Protein AF-A0A7Y9JDC6-F1 (afdb_monomer_lite)

Structure (mmCIF, N/CA/C/O backbone):
data_AF-A0A7Y9JDC6-F1
#
_entry.id   AF-A0A7Y9JDC6-F1
#
loop_
_atom_site.group_PDB
_atom_site.id
_atom_site.type_symbol
_atom_site.label_atom_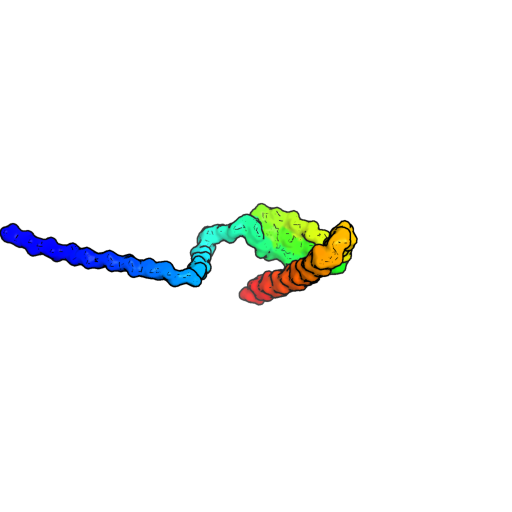id
_atom_site.label_alt_id
_atom_site.label_comp_id
_atom_site.label_asym_id
_atom_site.label_entity_id
_atom_site.label_seq_id
_atom_site.pdbx_PDB_ins_code
_atom_site.Cartn_x
_atom_site.Cartn_y
_atom_site.Cartn_z
_atom_site.occupancy
_atom_site.B_iso_or_equiv
_atom_site.auth_seq_id
_atom_site.auth_comp_id
_atom_site.auth_asym_id
_atom_site.auth_atom_id
_atom_site.pdbx_PDB_model_num
ATOM 1 N N . MET A 1 1 ? -10.661 30.653 -66.383 1.00 37.22 1 MET A N 1
ATOM 2 C CA . MET A 1 1 ? -10.153 29.277 -66.602 1.00 37.22 1 MET A CA 1
ATOM 3 C C . MET A 1 1 ? -9.137 29.012 -65.495 1.00 37.22 1 MET A C 1
ATOM 5 O O . MET A 1 1 ? -8.156 29.725 -65.471 1.00 37.22 1 MET A O 1
ATOM 9 N N . LYS A 1 2 ? -9.281 28.142 -64.499 1.00 41.16 2 LYS A N 1
ATOM 10 C CA . LYS A 1 2 ? -10.229 27.085 -64.140 1.00 41.16 2 LYS A CA 1
ATOM 11 C C . LYS A 1 2 ? -10.335 27.127 -62.604 1.00 41.16 2 LYS A C 1
ATOM 13 O O . LYS A 1 2 ? -9.319 27.284 -61.935 1.00 41.16 2 LYS A O 1
ATOM 18 N N . HIS A 1 3 ? -11.550 27.029 -62.075 1.00 39.00 3 HIS A N 1
ATOM 19 C CA . HIS A 1 3 ? -11.809 26.864 -60.648 1.00 39.00 3 HIS A CA 1
ATOM 20 C C . HIS A 1 3 ? -11.587 25.396 -60.283 1.00 39.00 3 HIS A C 1
ATOM 22 O O . HIS A 1 3 ? -12.141 24.523 -60.948 1.00 39.00 3 HIS A O 1
ATOM 28 N N . THR A 1 4 ? -10.841 25.121 -59.220 1.00 48.53 4 THR A N 1
ATOM 29 C CA . THR A 1 4 ? -10.884 23.822 -58.540 1.00 48.53 4 THR A CA 1
ATOM 30 C C . THR A 1 4 ? -11.342 24.054 -57.111 1.00 48.53 4 THR A C 1
ATOM 32 O O . THR A 1 4 ? -10.581 24.509 -56.261 1.00 48.53 4 THR A O 1
ATOM 35 N N . LEU A 1 5 ? -12.634 23.779 -56.906 1.00 49.06 5 LEU A N 1
ATOM 36 C CA . LEU A 1 5 ? -13.245 23.482 -55.617 1.00 49.06 5 LEU A CA 1
ATOM 37 C C . LEU A 1 5 ? -12.482 22.327 -54.952 1.00 49.06 5 LEU A C 1
ATOM 39 O O . LEU A 1 5 ? -12.236 21.309 -55.595 1.00 49.06 5 LEU A O 1
ATOM 43 N N . GLY A 1 6 ? -12.187 22.456 -53.662 1.00 39.97 6 GLY A N 1
ATOM 44 C CA . GLY A 1 6 ? -11.710 21.365 -52.817 1.00 39.97 6 GLY A CA 1
ATOM 45 C C . GLY A 1 6 ? -12.437 21.421 -51.481 1.00 39.97 6 GLY A C 1
ATOM 46 O O . GLY A 1 6 ? -12.180 22.314 -50.685 1.00 39.97 6 GLY A O 1
ATOM 47 N N . LEU A 1 7 ? -13.398 20.515 -51.316 1.00 43.59 7 LEU A N 1
ATOM 48 C CA . LEU A 1 7 ? -14.369 20.386 -50.231 1.00 43.59 7 LEU A CA 1
ATOM 49 C C . LEU A 1 7 ? -13.823 20.621 -48.807 1.00 43.59 7 LEU A C 1
ATOM 51 O O . LEU A 1 7 ? -12.825 20.038 -48.391 1.00 43.59 7 LEU A O 1
ATOM 55 N N . ILE A 1 8 ? -14.607 21.371 -48.032 1.00 48.22 8 ILE A N 1
ATOM 56 C CA . ILE A 1 8 ? -14.632 21.366 -46.568 1.00 48.22 8 ILE A CA 1
ATOM 57 C C . ILE A 1 8 ? -15.097 19.980 -46.101 1.00 48.22 8 ILE A C 1
ATOM 59 O O . ILE A 1 8 ? -16.181 19.539 -46.480 1.00 48.22 8 ILE A O 1
ATOM 63 N N . ALA A 1 9 ? -14.328 19.331 -45.229 1.00 44.16 9 ALA A N 1
ATOM 64 C CA . ALA A 1 9 ? -14.816 18.246 -44.384 1.00 44.16 9 ALA A CA 1
ATOM 65 C C . ALA A 1 9 ? -14.453 18.562 -42.929 1.00 44.16 9 ALA A C 1
ATOM 67 O O . ALA A 1 9 ? -13.405 18.177 -42.416 1.00 44.16 9 ALA A O 1
ATOM 68 N N . ALA A 1 10 ? -15.334 19.322 -42.280 1.00 50.59 10 ALA A N 1
ATOM 69 C CA . ALA A 1 10 ? -15.384 19.417 -40.833 1.00 50.59 10 ALA A CA 1
ATOM 70 C C . ALA A 1 10 ? -15.842 18.056 -40.288 1.00 50.59 10 ALA A C 1
ATOM 72 O O . ALA A 1 10 ? -16.992 17.669 -40.475 1.00 50.59 10 ALA A O 1
ATOM 73 N N . ALA A 1 11 ? -14.942 17.331 -39.629 1.00 46.62 11 ALA A N 1
ATOM 74 C CA . ALA A 1 11 ? -15.296 16.178 -38.812 1.00 46.62 11 ALA A CA 1
ATOM 75 C C . ALA A 1 11 ? -15.290 16.608 -37.341 1.00 46.62 11 ALA A C 1
ATOM 77 O O . ALA A 1 11 ? -14.303 16.477 -36.622 1.00 46.62 11 ALA A O 1
ATOM 78 N N . THR A 1 12 ? -16.416 17.166 -36.908 1.00 53.88 12 THR A N 1
ATOM 79 C CA . THR A 1 12 ? -16.812 17.238 -35.503 1.00 53.88 12 THR A CA 1
ATOM 80 C C . THR A 1 12 ? -17.027 15.814 -34.991 1.00 53.88 12 THR A C 1
ATOM 82 O O . THR A 1 12 ? -18.075 15.217 -35.226 1.00 53.88 12 THR A O 1
ATOM 85 N N . VAL A 1 13 ? -16.043 15.251 -34.287 1.00 56.66 13 VAL A N 1
ATOM 86 C CA . VAL A 1 13 ? -16.245 14.015 -33.520 1.00 56.66 13 VAL A CA 1
ATOM 87 C C . VAL A 1 13 ? -16.681 14.397 -32.111 1.00 56.66 13 VAL A C 1
ATOM 89 O O . VAL A 1 13 ? -15.947 15.033 -31.357 1.00 56.66 13 VAL A O 1
ATOM 92 N N . LEU A 1 14 ? -17.927 14.040 -31.803 1.00 48.78 14 LEU A N 1
ATOM 93 C CA . LEU A 1 14 ? -18.563 14.196 -30.506 1.00 48.78 14 LEU A CA 1
ATOM 94 C C . LEU A 1 14 ? -17.759 13.491 -29.405 1.00 48.78 14 LEU A C 1
ATOM 96 O O . LEU A 1 14 ? -17.393 12.323 -29.532 1.00 48.78 14 LEU A O 1
ATOM 100 N N . ALA A 1 15 ? -17.591 14.186 -28.283 1.00 51.41 15 ALA A N 1
ATOM 101 C CA . ALA A 1 15 ? -17.212 13.597 -27.011 1.00 51.41 15 ALA A CA 1
ATOM 102 C C . ALA A 1 15 ? -18.267 12.566 -26.569 1.00 51.41 15 ALA A C 1
ATOM 104 O O . ALA A 1 15 ? -19.380 12.924 -26.187 1.00 51.41 15 ALA A O 1
ATOM 105 N N . VAL A 1 16 ? -17.897 11.286 -26.577 1.00 49.81 16 VAL A N 1
ATOM 106 C CA . VAL A 1 16 ? -18.525 10.257 -25.745 1.00 49.81 16 VAL A CA 1
ATOM 107 C C . VAL A 1 16 ? -17.519 9.939 -24.649 1.00 49.81 16 VAL A C 1
ATOM 109 O O . VAL A 1 16 ? -16.400 9.521 -24.930 1.00 49.81 16 VAL A O 1
ATOM 112 N N . GLY A 1 17 ? -17.902 10.210 -23.402 1.00 49.88 17 GLY A N 1
ATOM 113 C CA . GLY A 1 17 ? -17.085 10.011 -22.208 1.00 49.88 17 GLY A CA 1
ATOM 114 C C . GLY A 1 17 ? -16.791 8.538 -21.933 1.00 49.88 17 GLY A C 1
ATOM 115 O O . GLY A 1 17 ? -17.405 7.927 -21.067 1.00 49.88 17 GLY A O 1
ATOM 116 N N . GLY A 1 18 ? -15.824 7.985 -22.655 1.00 42.97 18 GLY A N 1
ATOM 117 C CA . GLY A 1 18 ? -15.093 6.784 -22.286 1.00 42.97 18 GLY A CA 1
ATOM 118 C C . GLY A 1 18 ? -13.630 7.175 -22.206 1.00 42.97 18 GLY A C 1
ATOM 119 O O . GLY A 1 18 ? -13.043 7.515 -23.229 1.00 42.97 18 GLY A O 1
ATOM 120 N N . GLY A 1 19 ? -13.064 7.201 -20.998 1.00 49.91 19 GLY A N 1
ATOM 121 C CA . GLY A 1 19 ? -11.642 7.459 -20.814 1.00 49.91 19 GLY A CA 1
ATOM 122 C C . GLY A 1 19 ? -10.855 6.501 -21.695 1.00 49.91 19 GLY A C 1
ATOM 123 O O . GLY A 1 19 ? -10.877 5.291 -21.477 1.00 49.91 19 GLY A O 1
ATOM 124 N N . THR A 1 20 ? -10.198 7.033 -22.719 1.00 45.31 20 THR A N 1
ATOM 125 C CA . THR A 1 20 ? -9.173 6.291 -23.432 1.00 45.31 20 THR A CA 1
ATOM 126 C C . THR A 1 20 ? -8.085 6.048 -22.402 1.00 45.31 20 THR A C 1
ATOM 128 O O . THR A 1 20 ? -7.354 6.973 -22.047 1.00 45.31 20 THR A O 1
ATOM 131 N N . ALA A 1 21 ? -8.006 4.829 -21.870 1.00 55.00 21 ALA A N 1
ATOM 132 C CA . ALA A 1 21 ? -6.751 4.347 -21.335 1.00 55.00 21 ALA A CA 1
ATOM 133 C C . ALA A 1 21 ? -5.760 4.486 -22.493 1.00 55.00 21 ALA A C 1
ATOM 135 O O . ALA A 1 21 ? -5.803 3.714 -23.452 1.00 55.00 21 ALA A O 1
ATOM 136 N N . ALA A 1 22 ? -4.969 5.558 -22.475 1.00 55.72 22 ALA A N 1
ATOM 137 C CA . ALA A 1 22 ? -3.778 5.636 -23.286 1.00 55.72 22 ALA A CA 1
ATOM 138 C C . ALA A 1 22 ? -2.913 4.496 -22.760 1.00 55.72 22 ALA A C 1
ATOM 140 O O . ALA A 1 22 ? -2.350 4.582 -21.672 1.00 55.72 22 ALA A O 1
ATOM 141 N N . TRP A 1 23 ? -2.938 3.368 -23.463 1.00 53.94 23 TRP A N 1
ATOM 142 C CA . TRP A 1 23 ? -1.962 2.319 -23.255 1.00 53.94 23 TRP A CA 1
ATOM 143 C C . TRP A 1 23 ? -0.631 2.999 -23.528 1.00 53.94 23 TRP A C 1
ATOM 145 O O . TRP A 1 23 ? -0.401 3.422 -24.662 1.00 53.94 23 TRP A O 1
ATOM 155 N N . ALA A 1 24 ? 0.166 3.220 -22.482 1.00 57.16 24 ALA A N 1
ATOM 156 C CA . ALA A 1 24 ? 1.517 3.713 -22.658 1.00 57.16 24 ALA A CA 1
ATOM 157 C C . ALA A 1 24 ? 2.171 2.800 -23.698 1.00 57.16 24 ALA A C 1
ATOM 159 O O . ALA A 1 24 ? 2.224 1.579 -23.524 1.00 57.16 24 ALA A O 1
ATOM 160 N N . SER A 1 25 ? 2.573 3.378 -24.828 1.00 56.28 25 SER A N 1
ATOM 161 C CA . SER A 1 25 ? 3.554 2.754 -25.707 1.00 56.28 25 SER A CA 1
ATOM 162 C C . SER A 1 25 ? 4.708 2.310 -24.811 1.00 56.28 25 SER A C 1
ATOM 164 O O . SER A 1 25 ? 5.126 3.086 -23.956 1.00 56.28 25 SER A O 1
ATOM 166 N N . GLY A 1 26 ? 5.179 1.067 -24.951 1.00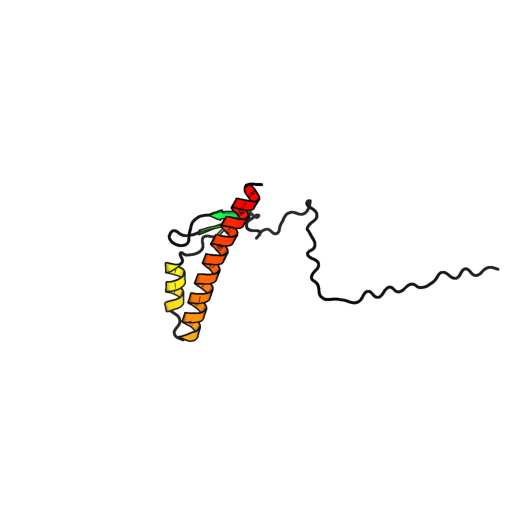 60.03 26 GLY A N 1
ATOM 167 C CA . GLY A 1 26 ? 6.125 0.433 -24.016 1.00 60.03 26 GLY A CA 1
ATOM 168 C C . GLY A 1 26 ? 7.488 1.124 -23.852 1.00 60.03 26 GLY A C 1
ATOM 169 O O . GLY A 1 26 ? 8.351 0.577 -23.176 1.00 60.03 26 GLY A O 1
ATOM 170 N N . ASP A 1 27 ? 7.671 2.294 -24.462 1.00 69.62 27 ASP A N 1
ATOM 171 C CA . ASP A 1 27 ? 8.861 3.133 -24.385 1.00 69.62 27 ASP A CA 1
ATOM 172 C C . ASP A 1 27 ? 8.785 4.190 -23.266 1.00 69.62 27 ASP A C 1
ATOM 174 O O . ASP A 1 27 ? 9.829 4.618 -22.774 1.00 69.62 27 ASP A O 1
ATOM 178 N N . ASP A 1 28 ? 7.586 4.602 -22.829 1.00 82.62 28 ASP A N 1
ATOM 179 C CA . ASP A 1 28 ? 7.460 5.561 -21.726 1.00 82.62 28 ASP A CA 1
ATOM 180 C C . ASP A 1 28 ? 7.585 4.844 -20.372 1.00 82.62 28 ASP A C 1
ATOM 182 O O . ASP A 1 28 ? 6.891 3.846 -20.133 1.00 82.62 28 ASP A O 1
ATOM 186 N N . PRO A 1 29 ? 8.433 5.339 -19.449 1.00 86.69 29 PRO A N 1
ATOM 187 C CA . PRO A 1 29 ? 8.509 4.765 -18.117 1.00 86.69 29 PRO A CA 1
ATOM 188 C C . PRO A 1 29 ? 7.165 4.939 -17.391 1.00 86.69 29 PRO A C 1
ATOM 190 O O . PRO A 1 29 ? 6.494 5.964 -17.562 1.00 86.69 29 PRO A O 1
ATOM 193 N N . PRO A 1 30 ? 6.763 3.972 -16.549 1.00 90.31 30 PRO A N 1
ATOM 194 C CA . PRO A 1 30 ? 5.564 4.120 -15.738 1.00 90.31 30 PRO A CA 1
ATOM 195 C C . PRO A 1 30 ? 5.693 5.316 -14.772 1.00 90.31 30 PRO A C 1
ATOM 197 O O . PRO A 1 30 ? 6.810 5.735 -14.444 1.00 90.31 30 PRO A O 1
ATOM 200 N N . PRO A 1 31 ? 4.565 5.866 -14.280 1.00 94.25 31 PRO A N 1
ATOM 201 C CA . PRO A 1 31 ? 4.578 6.879 -13.226 1.00 94.25 31 PRO A CA 1
ATOM 202 C C . PRO A 1 31 ? 5.444 6.453 -12.033 1.00 94.25 31 PRO A C 1
ATOM 204 O O . PRO A 1 31 ? 5.453 5.277 -11.668 1.00 94.25 31 PRO A O 1
ATOM 207 N N . GLY A 1 32 ? 6.156 7.397 -11.410 1.00 94.69 32 GLY A N 1
ATOM 208 C CA . GLY A 1 32 ? 7.091 7.098 -10.314 1.00 94.69 32 GLY A CA 1
ATOM 209 C C . GLY A 1 32 ? 6.444 6.400 -9.113 1.00 94.69 32 GLY A C 1
ATOM 210 O O . GLY A 1 32 ? 7.051 5.519 -8.513 1.00 94.69 32 GLY A O 1
ATOM 211 N N . ASP A 1 33 ? 5.179 6.710 -8.836 1.00 96.06 33 ASP A N 1
ATOM 212 C CA . ASP A 1 33 ? 4.357 6.105 -7.783 1.00 96.06 33 ASP A CA 1
ATOM 213 C C . ASP A 1 33 ? 3.731 4.757 -8.183 1.00 96.06 33 ASP A C 1
ATOM 215 O O . ASP A 1 33 ? 2.884 4.214 -7.470 1.00 96.06 33 ASP A O 1
ATOM 219 N N . THR A 1 34 ? 4.131 4.184 -9.318 1.00 96.50 34 THR A N 1
ATOM 220 C CA . THR A 1 34 ? 3.689 2.847 -9.714 1.00 96.50 34 THR A CA 1
ATOM 221 C C . THR A 1 34 ? 4.226 1.823 -8.727 1.00 96.50 34 THR A C 1
ATOM 223 O O . THR A 1 34 ? 5.435 1.702 -8.554 1.00 96.50 34 THR A O 1
ATOM 226 N N . ILE A 1 35 ? 3.331 1.055 -8.109 1.00 97.69 35 ILE A N 1
ATOM 227 C CA . ILE A 1 35 ? 3.698 -0.021 -7.185 1.00 97.69 35 ILE A CA 1
ATOM 228 C C . ILE A 1 35 ? 4.362 -1.157 -7.968 1.00 97.69 35 ILE A C 1
ATOM 230 O O . ILE A 1 35 ? 3.746 -1.746 -8.858 1.00 97.69 35 ILE A O 1
ATOM 234 N N . THR A 1 36 ? 5.598 -1.486 -7.607 1.00 97.19 36 THR A N 1
ATOM 235 C CA . THR A 1 36 ? 6.389 -2.553 -8.231 1.00 97.19 36 THR A CA 1
ATOM 236 C C . THR A 1 36 ? 6.425 -3.813 -7.381 1.00 97.19 36 THR A C 1
ATOM 238 O O . THR A 1 36 ? 6.434 -4.905 -7.950 1.00 97.19 36 THR A O 1
ATOM 241 N N . ASP A 1 37 ? 6.392 -3.687 -6.049 1.00 98.06 37 ASP A N 1
ATOM 242 C CA . ASP A 1 37 ? 6.315 -4.796 -5.095 1.00 98.06 37 ASP A CA 1
ATOM 243 C C . ASP A 1 37 ? 5.390 -4.489 -3.916 1.00 98.06 37 ASP A C 1
ATOM 245 O O . ASP A 1 37 ? 5.291 -3.357 -3.438 1.00 98.06 37 ASP A O 1
ATOM 249 N N . VAL A 1 38 ? 4.733 -5.540 -3.424 1.00 98.19 38 VAL A N 1
ATOM 250 C CA . VAL A 1 38 ? 4.018 -5.520 -2.152 1.00 98.19 38 VAL A CA 1
ATOM 251 C C . VAL A 1 38 ? 4.381 -6.780 -1.378 1.00 98.19 38 VAL A C 1
ATOM 253 O O . VAL A 1 38 ? 4.011 -7.891 -1.761 1.00 98.19 38 VAL A O 1
ATOM 256 N N . SER A 1 39 ? 5.025 -6.612 -0.229 1.00 97.06 39 SER A N 1
ATOM 257 C CA . SER A 1 39 ? 5.438 -7.714 0.640 1.00 97.06 39 SER A CA 1
ATOM 258 C C . SER A 1 39 ? 4.935 -7.537 2.076 1.00 97.06 39 SER A C 1
ATOM 260 O O . SER A 1 39 ? 4.360 -6.511 2.445 1.00 97.06 39 SER A O 1
ATOM 262 N N . GLY A 1 40 ? 5.064 -8.594 2.885 1.00 95.88 40 GLY A N 1
ATOM 263 C CA . GLY A 1 40 ? 4.496 -8.649 4.237 1.00 95.88 40 GLY A CA 1
ATOM 264 C C . GLY A 1 40 ? 3.035 -9.112 4.295 1.00 95.88 40 GLY A C 1
ATOM 265 O O . GLY A 1 40 ? 2.550 -9.794 3.380 1.00 95.88 40 GLY A O 1
ATOM 266 N N . ASP A 1 41 ? 2.376 -8.800 5.417 1.00 94.38 41 ASP A N 1
ATOM 267 C CA . ASP A 1 41 ? 0.988 -9.155 5.715 1.00 94.38 41 ASP A CA 1
ATOM 268 C C . ASP A 1 41 ? 0.337 -8.224 6.766 1.00 94.38 41 ASP A C 1
ATOM 270 O O . ASP A 1 41 ? 0.966 -7.390 7.414 1.00 94.38 41 ASP A O 1
ATOM 274 N N . TRP A 1 42 ? -0.976 -8.368 6.972 1.00 89.38 42 TRP A N 1
ATOM 275 C CA . TRP A 1 42 ? -1.737 -7.491 7.869 1.00 89.38 42 TRP A CA 1
ATOM 276 C C . TRP A 1 42 ? -1.348 -7.578 9.353 1.00 89.38 42 TRP A C 1
ATOM 278 O O . TRP A 1 42 ? -1.657 -6.640 10.097 1.00 89.38 42 TRP A O 1
ATOM 288 N N . ARG A 1 43 ? -0.744 -8.689 9.795 1.00 89.12 43 ARG A N 1
ATOM 289 C CA . ARG A 1 43 ? -0.328 -8.930 11.185 1.00 89.12 43 ARG A CA 1
ATOM 290 C C . ARG A 1 43 ? 1.031 -8.309 11.462 1.00 89.12 43 ARG A C 1
ATOM 292 O O . ARG A 1 43 ? 1.184 -7.684 12.505 1.00 89.12 43 ARG A O 1
ATOM 299 N N . HIS A 1 44 ? 1.977 -8.497 10.549 1.00 89.94 44 HIS A N 1
ATOM 300 C CA . HIS A 1 44 ? 3.381 -8.140 10.753 1.00 89.94 44 HIS A CA 1
ATOM 301 C C . HIS A 1 44 ? 3.771 -6.803 10.114 1.00 89.94 44 HIS A C 1
ATOM 303 O O . HIS A 1 44 ? 4.836 -6.278 10.418 1.00 89.94 44 HIS A O 1
ATOM 309 N N . GLY A 1 45 ? 2.899 -6.232 9.282 1.00 93.06 45 GLY A N 1
ATOM 310 C CA . GLY A 1 45 ? 3.169 -5.009 8.537 1.00 93.06 45 GLY A CA 1
ATOM 311 C C . GLY A 1 45 ? 3.391 -5.296 7.058 1.00 93.06 45 GLY A C 1
ATOM 312 O O . GLY A 1 45 ? 3.640 -6.433 6.650 1.00 93.06 45 GLY A O 1
ATOM 313 N N . TRP A 1 46 ? 3.255 -4.245 6.259 1.00 97.19 46 TRP A N 1
ATOM 314 C CA . TRP A 1 46 ? 3.443 -4.301 4.815 1.00 97.19 46 TRP A CA 1
ATOM 315 C C . TRP A 1 46 ? 4.630 -3.443 4.405 1.00 97.19 46 TRP A C 1
ATOM 317 O O . TRP A 1 46 ? 4.923 -2.435 5.048 1.00 97.19 46 TRP A O 1
ATOM 327 N N . THR A 1 47 ? 5.239 -3.818 3.290 1.00 98.31 47 THR A N 1
ATOM 328 C CA . THR A 1 47 ? 6.216 -3.008 2.566 1.00 98.31 47 THR A CA 1
ATOM 329 C C . THR A 1 47 ? 5.682 -2.802 1.156 1.00 98.31 47 THR A C 1
ATOM 331 O O . THR A 1 47 ? 5.230 -3.760 0.527 1.00 98.31 47 THR A O 1
ATOM 334 N N . ILE A 1 48 ? 5.680 -1.555 0.688 1.00 98.44 48 ILE A N 1
ATOM 335 C CA . ILE A 1 48 ? 5.237 -1.177 -0.659 1.00 98.44 48 ILE A CA 1
ATOM 336 C C . ILE A 1 48 ? 6.403 -0.482 -1.351 1.00 98.44 48 ILE A C 1
ATOM 338 O O . ILE A 1 48 ? 6.813 0.595 -0.913 1.00 98.44 48 ILE A O 1
ATOM 342 N N . GLU A 1 49 ? 6.918 -1.092 -2.412 1.00 98.50 49 GLU A N 1
ATOM 343 C CA . GLU A 1 49 ? 7.973 -0.518 -3.249 1.00 98.50 49 GLU A CA 1
ATOM 344 C C . GLU A 1 49 ? 7.357 0.135 -4.486 1.00 98.50 49 GLU A C 1
ATOM 346 O O . GLU A 1 49 ? 6.406 -0.395 -5.072 1.00 98.50 49 GLU A O 1
ATOM 351 N N . HIS A 1 50 ? 7.898 1.288 -4.873 1.00 98.12 50 HIS A N 1
ATOM 352 C CA . HIS A 1 50 ? 7.450 2.056 -6.029 1.00 98.12 50 HIS A CA 1
ATOM 353 C C . HIS A 1 50 ? 8.542 2.126 -7.097 1.00 98.12 50 HIS A C 1
ATOM 355 O O . HIS A 1 50 ? 9.725 1.897 -6.836 1.00 98.12 50 HIS A O 1
ATOM 361 N N . TYR A 1 51 ? 8.134 2.450 -8.319 1.00 97.06 51 TYR A N 1
ATOM 362 C CA . TYR A 1 51 ? 9.009 2.501 -9.483 1.00 97.06 51 TYR A CA 1
ATOM 363 C C . TYR A 1 51 ? 10.129 3.541 -9.353 1.00 97.06 51 TYR A C 1
ATOM 365 O O . TYR A 1 51 ? 11.245 3.300 -9.805 1.00 97.06 51 TYR A O 1
ATOM 373 N N . ASP A 1 52 ? 9.870 4.667 -8.687 1.00 96.88 52 ASP A N 1
ATOM 374 C CA . ASP A 1 52 ? 10.879 5.690 -8.388 1.00 96.88 52 ASP A CA 1
ATOM 375 C C . ASP A 1 52 ? 11.907 5.275 -7.313 1.00 96.88 52 ASP A C 1
ATOM 377 O O . ASP A 1 52 ? 12.796 6.056 -6.966 1.00 96.88 52 ASP A O 1
ATOM 381 N N . GLY A 1 53 ? 11.806 4.049 -6.791 1.00 97.62 53 GLY A N 1
ATOM 382 C CA . GLY A 1 53 ? 12.671 3.506 -5.748 1.00 97.62 53 GLY A CA 1
ATOM 383 C C . GLY A 1 53 ? 12.243 3.879 -4.329 1.00 97.62 53 GLY A C 1
ATOM 384 O O . GLY A 1 53 ? 12.915 3.491 -3.371 1.00 97.62 53 GLY A O 1
ATOM 385 N N . THR A 1 54 ? 11.141 4.614 -4.152 1.00 98.38 54 THR A N 1
ATOM 386 C CA . THR A 1 54 ? 10.615 4.916 -2.820 1.00 98.38 54 THR A CA 1
ATOM 387 C C . THR A 1 54 ? 9.928 3.703 -2.201 1.00 98.38 54 THR A C 1
ATOM 389 O O . THR A 1 54 ? 9.244 2.916 -2.860 1.00 98.38 54 THR A O 1
ATOM 392 N N . VAL A 1 55 ? 10.078 3.568 -0.881 1.00 98.44 55 VAL A N 1
ATOM 393 C CA . VAL A 1 55 ? 9.480 2.477 -0.108 1.00 98.44 55 VAL A CA 1
ATOM 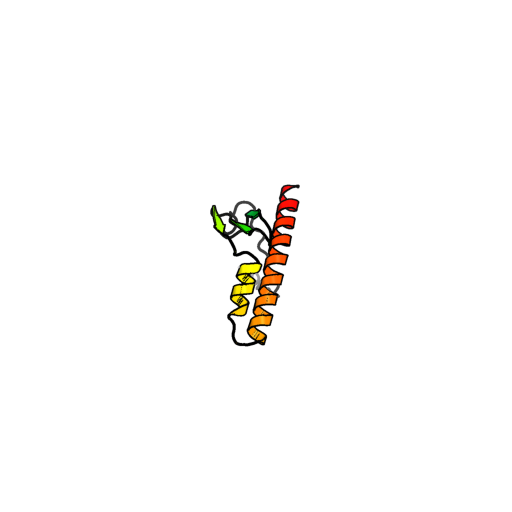394 C C . VAL A 1 55 ? 8.595 3.052 0.986 1.00 98.44 55 VAL A C 1
ATOM 396 O O . VAL A 1 55 ? 9.020 3.904 1.767 1.00 98.44 55 VAL A O 1
ATOM 399 N N . THR A 1 56 ? 7.354 2.579 1.052 1.00 97.81 56 THR A N 1
ATOM 400 C CA . THR A 1 56 ? 6.392 2.950 2.091 1.00 97.81 56 THR A CA 1
ATOM 401 C C . THR A 1 56 ? 6.153 1.777 3.032 1.00 97.81 56 THR A C 1
ATOM 403 O O . THR A 1 56 ? 5.990 0.639 2.593 1.00 97.81 56 THR A O 1
ATOM 406 N N . TYR A 1 57 ? 6.065 2.083 4.329 1.00 97.12 57 TYR A N 1
ATOM 407 C CA . TYR A 1 57 ? 5.774 1.128 5.401 1.00 97.12 57 TYR A CA 1
ATOM 408 C C . TYR A 1 57 ? 4.466 1.518 6.093 1.00 97.12 57 TYR A C 1
ATOM 410 O O . TYR A 1 57 ? 4.465 2.295 7.053 1.00 97.12 57 TYR A O 1
ATOM 418 N N . PRO A 1 58 ? 3.320 1.050 5.581 1.00 94.75 58 PRO A N 1
ATOM 419 C CA . PRO A 1 58 ? 2.040 1.281 6.220 1.00 94.75 58 PRO A CA 1
ATOM 420 C C . PRO A 1 58 ? 2.022 0.702 7.640 1.00 94.75 58 PRO A C 1
ATOM 422 O O . PRO A 1 58 ? 2.659 -0.325 7.890 1.00 94.75 58 PRO A O 1
ATOM 425 N N . PRO A 1 59 ? 1.235 1.289 8.562 1.00 93.44 59 PRO A N 1
ATOM 426 C CA . PRO A 1 59 ? 1.043 0.701 9.883 1.00 93.44 59 PRO A CA 1
ATOM 427 C C . PRO A 1 59 ? 0.492 -0.727 9.773 1.00 93.44 59 PRO A C 1
ATOM 429 O O . PRO A 1 59 ? -0.027 -1.149 8.735 1.00 93.44 59 PRO A O 1
ATOM 432 N N . THR A 1 60 ? 0.520 -1.480 10.863 1.00 95.38 60 THR A N 1
ATOM 433 C CA . THR A 1 60 ? -0.234 -2.734 10.963 1.00 95.38 60 THR A CA 1
ATOM 434 C C . THR A 1 60 ? -1.739 -2.457 11.021 1.00 95.38 60 THR A C 1
ATOM 436 O O . THR A 1 60 ? -2.189 -1.369 11.401 1.00 95.38 60 THR A O 1
ATOM 439 N N . ILE A 1 61 ? -2.575 -3.461 10.716 1.00 94.81 61 ILE A N 1
ATOM 440 C CA . ILE A 1 61 ? -4.033 -3.279 10.837 1.00 94.81 61 ILE A CA 1
ATOM 441 C C . ILE A 1 61 ? -4.456 -2.969 12.279 1.00 94.81 61 ILE A C 1
ATOM 443 O O . ILE A 1 61 ? -5.485 -2.323 12.496 1.00 94.81 61 ILE A O 1
ATOM 447 N N . ALA A 1 62 ? -3.695 -3.449 13.267 1.00 94.38 62 ALA A N 1
ATOM 448 C CA . ALA A 1 62 ? -3.952 -3.199 14.677 1.00 94.38 62 ALA A CA 1
ATOM 449 C C . ALA A 1 62 ? -3.731 -1.719 15.009 1.00 94.38 62 ALA A C 1
ATOM 451 O O . ALA A 1 62 ? -4.636 -1.080 15.548 1.00 94.38 62 ALA A O 1
ATOM 452 N N . GLU A 1 63 ? -2.595 -1.158 14.599 1.00 94.38 63 GLU A N 1
ATOM 453 C CA . GLU A 1 63 ? -2.262 0.258 14.785 1.00 94.38 63 GLU A CA 1
ATOM 454 C C . GLU A 1 63 ? -3.234 1.171 14.031 1.00 94.38 63 GLU A C 1
ATOM 456 O O . GLU A 1 63 ? -3.804 2.094 14.616 1.00 94.38 63 GLU A O 1
ATOM 461 N N . ALA A 1 64 ? -3.537 0.866 12.766 1.00 94.62 64 ALA A N 1
ATOM 462 C CA . ALA A 1 64 ? -4.492 1.647 11.981 1.00 94.62 64 ALA A CA 1
ATOM 463 C C . ALA A 1 64 ? -5.900 1.646 12.612 1.00 94.62 64 ALA A C 1
ATOM 465 O O . ALA A 1 64 ? -6.590 2.669 12.655 1.00 94.62 64 ALA A O 1
ATOM 466 N N . ARG A 1 65 ? -6.339 0.504 13.162 1.00 94.12 65 ARG A N 1
ATOM 467 C CA . ARG A 1 65 ? -7.616 0.412 13.892 1.00 94.12 65 ARG A CA 1
ATOM 468 C C . ARG A 1 65 ? -7.585 1.124 15.240 1.00 94.12 65 ARG A C 1
ATOM 470 O O . ARG A 1 65 ? -8.634 1.636 15.645 1.00 94.12 65 ARG A O 1
ATOM 477 N N . ALA A 1 66 ? -6.443 1.139 15.924 1.00 94.62 66 ALA A N 1
ATOM 478 C CA . ALA A 1 66 ? -6.253 1.904 17.151 1.00 94.62 66 ALA A CA 1
ATOM 479 C C . ALA A 1 66 ? -6.396 3.406 16.867 1.00 94.62 66 ALA A C 1
ATOM 481 O O . ALA A 1 66 ? -7.171 4.073 17.551 1.00 94.62 66 ALA A O 1
ATOM 482 N N . GLY A 1 67 ? -5.802 3.901 15.775 1.00 93.00 67 GLY A N 1
ATOM 483 C CA . GLY A 1 67 ? -5.998 5.275 15.301 1.00 93.00 67 GLY A CA 1
ATOM 484 C C . GLY A 1 67 ? -7.474 5.623 15.075 1.00 93.00 67 GLY A C 1
ATOM 485 O O . GLY A 1 67 ? -7.954 6.662 15.523 1.00 93.00 67 GLY A O 1
ATOM 486 N N . CYS A 1 68 ? -8.259 4.711 14.489 1.00 96.19 68 CYS A N 1
ATOM 487 C CA . CYS A 1 68 ? -9.702 4.922 14.335 1.00 96.19 68 CYS A CA 1
ATOM 488 C C . CYS A 1 68 ? -10.460 5.046 15.668 1.00 96.19 68 CYS A C 1
ATOM 490 O O . CYS A 1 68 ? -11.520 5.673 15.709 1.00 96.19 68 CYS A O 1
ATOM 492 N N . ALA A 1 69 ? -9.983 4.415 16.747 1.00 90.75 69 ALA A N 1
ATOM 493 C CA . ALA A 1 69 ? -10.661 4.435 18.042 1.00 90.75 69 ALA A CA 1
ATOM 494 C C . ALA A 1 69 ? -10.628 5.820 18.708 1.00 90.75 69 ALA A C 1
ATOM 496 O O . ALA A 1 69 ? -11.539 6.119 19.481 1.00 90.75 69 ALA A O 1
ATOM 497 N N . ALA A 1 70 ? -9.655 6.664 18.345 1.00 88.75 70 ALA A N 1
ATOM 498 C CA . ALA A 1 70 ? -9.539 8.043 18.815 1.00 88.75 70 ALA A CA 1
ATOM 499 C C . ALA A 1 70 ? -10.675 8.957 18.314 1.00 88.75 70 ALA A C 1
ATOM 501 O O . ALA A 1 70 ? -10.923 10.012 18.888 1.00 88.75 70 ALA A O 1
ATOM 502 N N . LEU A 1 71 ? -11.417 8.554 17.273 1.00 88.25 71 LEU A N 1
ATOM 503 C CA . LEU A 1 71 ? -12.546 9.335 16.767 1.00 88.25 71 LEU A CA 1
ATOM 504 C C . LEU A 1 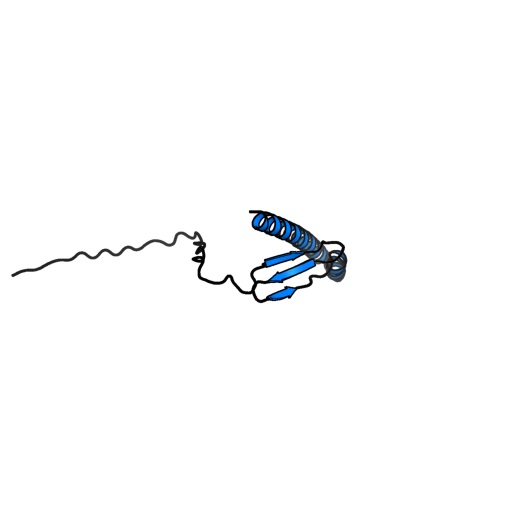71 ? -13.721 9.331 17.758 1.00 88.25 71 LEU A C 1
ATOM 506 O O . LEU A 1 71 ? -14.286 8.274 18.076 1.00 88.25 71 LEU A O 1
ATOM 510 N N . HIS A 1 72 ? -14.148 10.527 18.175 1.00 88.50 72 HIS A N 1
ATOM 511 C CA . HIS A 1 72 ? -15.268 10.722 19.103 1.00 88.50 72 HIS A CA 1
ATOM 512 C C . HIS A 1 72 ? -16.623 10.314 18.501 1.00 88.50 72 HIS A C 1
ATOM 514 O O . HIS A 1 72 ? -17.436 9.675 19.169 1.00 88.50 72 HIS A O 1
ATOM 520 N N . HIS A 1 73 ? -16.867 10.609 17.222 1.00 94.56 73 HIS A N 1
ATOM 521 C CA . HIS A 1 73 ? -18.143 10.295 16.575 1.00 94.56 73 HIS A CA 1
ATOM 522 C C . HIS A 1 73 ? -18.228 8.821 16.148 1.00 94.56 73 HIS A C 1
ATOM 524 O O . HIS A 1 73 ? -17.382 8.319 15.401 1.00 94.56 73 HIS A O 1
ATOM 530 N N . ARG A 1 74 ? -19.309 8.134 16.549 1.00 93.81 74 ARG A N 1
ATOM 531 C CA . ARG A 1 74 ? -19.553 6.710 16.243 1.00 93.81 74 ARG A CA 1
ATOM 532 C C . ARG A 1 74 ? -19.486 6.405 14.744 1.00 93.81 74 ARG A C 1
ATOM 534 O O . ARG A 1 74 ? -18.808 5.461 14.346 1.00 93.81 74 ARG A O 1
ATOM 541 N N . VAL A 1 75 ? -20.160 7.209 13.920 1.00 96.94 75 VAL A N 1
ATOM 542 C CA . VAL A 1 75 ? -20.188 7.024 12.457 1.00 96.94 75 VAL A CA 1
ATOM 543 C C . VAL A 1 75 ? -18.785 7.163 11.863 1.00 96.94 75 VAL A C 1
ATOM 545 O O . VAL A 1 75 ? -18.372 6.327 11.060 1.00 96.94 75 VAL A O 1
ATOM 548 N N . GLY A 1 76 ? -18.012 8.155 12.322 1.00 96.62 76 GLY A N 1
ATOM 549 C CA . GLY A 1 76 ? -16.622 8.349 11.902 1.00 96.62 76 GLY A CA 1
ATOM 550 C C . GLY A 1 76 ? -15.750 7.133 12.215 1.00 96.62 76 GLY A C 1
ATOM 551 O O . GLY A 1 76 ? -15.026 6.646 11.348 1.00 96.62 76 GLY A O 1
ATOM 552 N N . ARG A 1 77 ? -15.891 6.569 13.419 1.00 96.62 77 ARG A N 1
ATOM 553 C CA . ARG A 1 77 ? -15.162 5.365 13.843 1.00 96.62 77 ARG A CA 1
ATOM 554 C C . ARG A 1 77 ? -15.483 4.144 12.981 1.00 96.62 77 ARG A C 1
ATOM 556 O O . ARG A 1 77 ? -14.568 3.420 12.590 1.00 96.62 77 ARG A O 1
ATOM 563 N N . VAL A 1 78 ? -16.763 3.910 12.679 1.00 97.19 78 VAL A N 1
ATOM 564 C CA . VAL A 1 78 ? -17.187 2.800 11.808 1.00 97.19 78 VAL A CA 1
ATOM 565 C C . VAL A 1 78 ? -16.627 2.989 10.401 1.00 97.19 78 VAL A C 1
ATOM 567 O O . VAL A 1 78 ? -15.990 2.076 9.881 1.00 97.19 78 VAL A O 1
ATOM 570 N N . ARG A 1 79 ? -16.773 4.186 9.817 1.00 97.75 79 ARG A N 1
ATOM 571 C CA . ARG A 1 79 ? -16.243 4.500 8.482 1.00 97.75 79 ARG A CA 1
ATOM 572 C C . ARG A 1 79 ? -14.731 4.297 8.408 1.00 97.75 79 ARG A C 1
ATOM 574 O O . ARG A 1 79 ? -14.256 3.677 7.461 1.00 97.75 79 ARG A O 1
ATOM 581 N N . CYS A 1 80 ? -13.996 4.769 9.416 1.00 97.56 80 CYS A N 1
ATOM 582 C CA . CYS A 1 80 ? -12.552 4.583 9.512 1.00 97.56 80 CYS A CA 1
ATOM 583 C C . CYS A 1 80 ? -12.193 3.093 9.537 1.00 97.56 80 CYS A C 1
ATOM 585 O O . CYS A 1 80 ? -11.483 2.624 8.655 1.00 97.56 80 CYS A O 1
ATOM 587 N N . ARG A 1 81 ? -12.780 2.310 10.456 1.00 97.19 81 ARG A N 1
ATOM 588 C CA . ARG A 1 81 ? -12.512 0.863 10.572 1.00 97.19 81 ARG A CA 1
ATOM 589 C C . ARG A 1 81 ? -12.835 0.089 9.294 1.00 97.19 81 ARG A C 1
ATOM 591 O O . ARG A 1 81 ? -12.109 -0.846 8.954 1.00 97.19 81 ARG A O 1
ATOM 598 N N . THR A 1 82 ? -13.916 0.452 8.607 1.00 97.75 82 THR A N 1
ATOM 599 C CA . THR A 1 82 ? -14.299 -0.162 7.331 1.00 97.75 82 THR A CA 1
ATOM 600 C C . THR A 1 82 ? -13.292 0.175 6.239 1.00 97.75 82 THR A C 1
ATOM 602 O O . THR A 1 82 ? -12.816 -0.739 5.572 1.00 97.75 82 THR A O 1
ATOM 605 N N . ARG A 1 83 ? -12.895 1.448 6.109 1.00 97.12 83 ARG A N 1
ATOM 606 C CA . ARG A 1 83 ? -11.861 1.866 5.151 1.00 97.12 83 ARG A CA 1
ATOM 607 C C . ARG A 1 83 ? -10.545 1.140 5.407 1.00 97.12 83 ARG A C 1
ATOM 609 O O . ARG A 1 83 ? -9.976 0.607 4.469 1.00 97.12 83 ARG A O 1
ATOM 616 N N . THR A 1 84 ? -10.115 1.049 6.666 1.00 96.44 84 THR A N 1
ATOM 617 C CA . THR A 1 84 ? -8.920 0.292 7.056 1.00 96.44 84 THR A CA 1
ATOM 618 C C . THR A 1 84 ? -9.020 -1.160 6.590 1.00 96.44 84 THR A C 1
ATOM 620 O O . THR A 1 84 ? -8.124 -1.650 5.921 1.00 96.44 84 THR A O 1
ATOM 623 N N . ARG A 1 85 ? -10.130 -1.855 6.881 1.00 96.25 85 ARG A N 1
ATOM 624 C CA . ARG A 1 85 ? -10.330 -3.252 6.451 1.00 96.25 85 ARG A CA 1
ATOM 625 C C . ARG A 1 85 ? -10.252 -3.431 4.938 1.00 96.25 85 ARG A C 1
ATOM 627 O O . ARG A 1 85 ? -9.619 -4.380 4.494 1.00 96.25 85 ARG A O 1
ATOM 634 N N . ILE A 1 86 ? -10.910 -2.552 4.186 1.00 97.44 86 ILE A N 1
ATOM 635 C CA . ILE A 1 86 ? -10.918 -2.599 2.721 1.00 97.44 86 ILE A CA 1
ATOM 636 C C . ILE A 1 86 ? -9.505 -2.370 2.192 1.00 97.44 86 ILE A C 1
ATOM 638 O O . ILE A 1 86 ? -9.015 -3.183 1.426 1.00 97.44 86 ILE A O 1
ATOM 642 N N . TRP A 1 87 ? -8.818 -1.343 2.689 1.00 96.62 87 TRP A N 1
ATOM 643 C CA . TRP A 1 87 ? -7.476 -1.000 2.237 1.00 96.62 87 TRP A CA 1
ATOM 644 C C . TRP A 1 87 ? -6.473 -2.156 2.419 1.00 96.62 87 TRP A C 1
ATOM 646 O O . TRP A 1 87 ? -5.790 -2.515 1.468 1.00 96.62 87 TRP A O 1
ATOM 656 N N . TYR A 1 88 ? -6.452 -2.833 3.578 1.00 96.44 88 TYR A N 1
ATOM 657 C CA . TYR A 1 88 ? -5.576 -4.007 3.769 1.00 96.44 88 TYR A CA 1
ATOM 658 C C . TYR A 1 88 ? -5.992 -5.228 2.940 1.00 96.44 88 TYR A C 1
ATOM 660 O O . TYR A 1 88 ? -5.135 -6.014 2.543 1.00 96.44 88 TYR A O 1
ATOM 668 N N . ARG A 1 89 ? -7.296 -5.421 2.700 1.00 96.94 89 ARG A N 1
ATOM 669 C CA . ARG A 1 89 ? -7.780 -6.481 1.803 1.00 96.94 89 ARG A CA 1
ATOM 670 C C . ARG A 1 89 ? -7.283 -6.232 0.381 1.00 96.94 89 ARG A C 1
ATOM 672 O O . ARG A 1 89 ? -6.806 -7.160 -0.263 1.00 96.94 89 ARG A O 1
ATOM 679 N N . ASP A 1 90 ? -7.402 -4.996 -0.083 1.00 97.56 90 ASP A N 1
ATOM 680 C CA . ASP A 1 90 ? -7.026 -4.609 -1.438 1.00 97.56 90 ASP A CA 1
ATOM 681 C C . ASP A 1 90 ? -5.507 -4.686 -1.613 1.00 97.56 90 ASP A C 1
ATOM 683 O O . ASP A 1 90 ? -5.045 -5.175 -2.634 1.00 97.56 90 ASP A O 1
ATOM 687 N N . LEU A 1 91 ? -4.727 -4.355 -0.579 1.00 96.56 91 LEU A N 1
ATOM 688 C CA . LEU A 1 91 ? -3.274 -4.522 -0.600 1.00 96.56 91 LEU A CA 1
ATOM 689 C C . LEU A 1 91 ? -2.844 -5.992 -0.761 1.00 96.56 91 LEU A C 1
ATOM 691 O O . LEU A 1 91 ? -1.950 -6.297 -1.548 1.00 96.56 91 LEU A O 1
ATOM 695 N N . ALA A 1 92 ? -3.526 -6.919 -0.081 1.00 97.69 92 ALA A N 1
ATOM 696 C CA . ALA A 1 92 ? -3.294 -8.351 -0.274 1.00 97.69 92 ALA A CA 1
ATOM 697 C C . ALA A 1 92 ? -3.668 -8.820 -1.691 1.00 97.69 92 ALA A C 1
ATOM 699 O O . ALA A 1 92 ? -2.994 -9.683 -2.251 1.00 97.69 92 ALA A O 1
ATOM 700 N N . ALA A 1 93 ? -4.720 -8.246 -2.280 1.00 98.19 93 ALA A N 1
ATOM 701 C CA . ALA A 1 93 ? -5.095 -8.524 -3.662 1.00 98.19 93 ALA A CA 1
ATOM 702 C C . ALA A 1 93 ? -4.057 -7.977 -4.658 1.00 98.19 93 ALA A C 1
ATOM 704 O O . ALA A 1 93 ? -3.714 -8.677 -5.606 1.00 98.19 93 ALA A O 1
ATOM 705 N N . THR A 1 94 ? -3.510 -6.781 -4.419 1.00 97.88 94 THR A N 1
ATOM 706 C CA . THR A 1 94 ? -2.421 -6.208 -5.225 1.00 97.88 94 THR A CA 1
ATOM 707 C C . THR A 1 94 ? -1.184 -7.095 -5.193 1.00 97.88 94 THR A C 1
ATOM 709 O O . THR A 1 94 ? -0.652 -7.416 -6.251 1.00 97.88 94 THR A O 1
ATOM 712 N N . LYS A 1 95 ? -0.769 -7.561 -4.007 1.00 97.94 95 LYS A N 1
ATOM 713 C CA . LYS A 1 95 ? 0.326 -8.533 -3.873 1.00 97.94 95 LYS A CA 1
ATOM 714 C C . LYS A 1 95 ? 0.095 -9.768 -4.744 1.00 97.94 95 LYS A C 1
ATOM 716 O O . LYS A 1 95 ? 0.939 -10.107 -5.563 1.00 97.94 95 LYS A O 1
ATOM 721 N N . LEU A 1 96 ? -1.081 -10.387 -4.625 1.00 98.19 96 LEU A N 1
ATOM 722 C CA . LEU A 1 96 ? -1.431 -11.566 -5.420 1.00 98.19 96 LEU A CA 1
ATOM 723 C C . LEU A 1 96 ? -1.398 -11.286 -6.932 1.00 98.19 96 LEU A C 1
ATOM 725 O O . LEU A 1 96 ? -0.956 -12.133 -7.705 1.00 98.19 96 LEU A O 1
ATOM 729 N N . ALA A 1 97 ? -1.867 -10.113 -7.360 1.00 98.19 97 ALA A N 1
ATOM 730 C CA . ALA A 1 97 ? -1.847 -9.718 -8.763 1.00 98.19 97 ALA A CA 1
ATOM 731 C C . ALA A 1 97 ? -0.415 -9.533 -9.293 1.00 98.19 97 ALA A C 1
ATOM 733 O O . ALA A 1 97 ? -0.117 -9.999 -10.392 1.00 98.19 97 ALA A O 1
ATOM 734 N N . LEU A 1 98 ? 0.471 -8.908 -8.510 1.00 97.31 98 LEU A N 1
ATOM 735 C CA . LEU A 1 98 ? 1.889 -8.745 -8.849 1.00 97.31 98 LEU A CA 1
ATOM 736 C C . LEU A 1 98 ? 2.608 -10.097 -8.914 1.00 97.31 98 LEU A C 1
ATOM 738 O O . LEU A 1 98 ? 3.316 -10.364 -9.883 1.00 97.31 98 LEU A O 1
ATOM 742 N N . ASP A 1 99 ? 2.377 -10.972 -7.934 1.00 97.31 99 ASP A N 1
ATOM 743 C CA . ASP A 1 99 ? 2.940 -12.326 -7.914 1.00 97.31 99 ASP A CA 1
ATOM 744 C C . ASP A 1 99 ? 2.501 -13.127 -9.149 1.00 97.31 99 ASP A C 1
ATOM 746 O O . ASP A 1 99 ? 3.319 -13.776 -9.805 1.00 97.31 99 ASP A O 1
ATOM 750 N N . PHE A 1 100 ? 1.220 -13.037 -9.522 1.00 97.25 100 PHE A N 1
ATOM 751 C CA . PHE A 1 100 ? 0.713 -13.658 -10.743 1.00 97.25 100 PHE A CA 1
ATOM 752 C C . PHE A 1 100 ? 1.370 -13.077 -12.000 1.00 97.25 100 PHE A C 1
ATOM 754 O O . PHE A 1 100 ? 1.806 -13.844 -12.857 1.00 97.25 100 PHE A O 1
ATOM 761 N N . ALA A 1 101 ? 1.468 -11.750 -12.113 1.00 96.25 101 ALA A N 1
ATOM 762 C CA . ALA A 1 101 ? 2.073 -11.091 -13.268 1.00 96.25 101 ALA A CA 1
ATOM 763 C C . ALA A 1 101 ? 3.548 -11.481 -13.455 1.00 96.25 101 ALA A C 1
ATOM 765 O O . ALA A 1 101 ? 3.970 -11.711 -14.580 1.00 96.25 101 ALA A O 1
ATOM 766 N N . ARG A 1 102 ? 4.307 -11.628 -12.362 1.00 94.50 102 ARG A N 1
ATOM 767 C CA . AR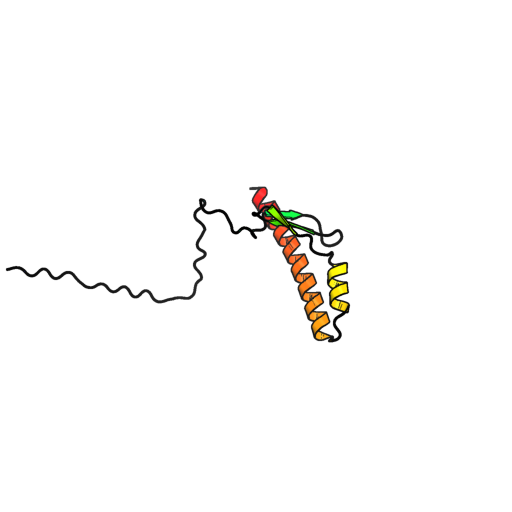G A 1 102 ? 5.717 -12.063 -12.382 1.00 94.50 102 ARG A CA 1
ATOM 768 C C . ARG A 1 102 ? 5.906 -13.539 -12.731 1.00 94.50 102 ARG A C 1
ATOM 770 O O . ARG A 1 102 ? 6.994 -13.935 -13.128 1.00 94.50 102 ARG A O 1
ATOM 777 N N . SER A 1 103 ? 4.879 -14.364 -12.529 1.00 93.94 103 SER A N 1
ATOM 778 C CA . SER A 1 103 ? 4.920 -15.796 -12.856 1.00 93.94 103 SER A CA 1
ATOM 779 C C . SER A 1 103 ? 4.689 -16.105 -14.342 1.00 93.94 103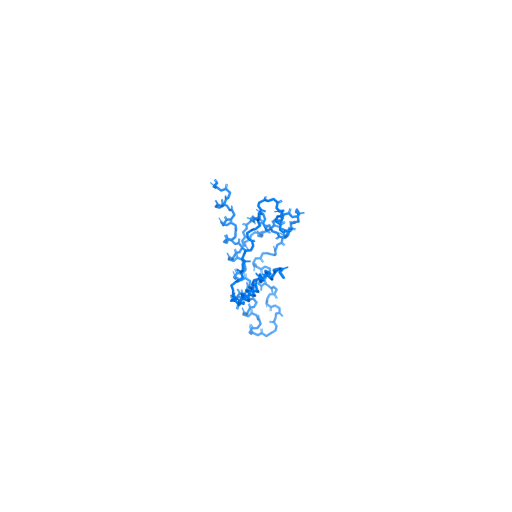 SER A C 1
ATOM 781 O O . SER A 1 103 ? 4.749 -17.270 -14.738 1.00 93.94 103 SER A O 1
ATOM 783 N N . ARG A 1 104 ? 4.367 -15.086 -15.145 1.00 70.00 104 ARG A N 1
ATOM 784 C CA . ARG A 1 104 ? 4.118 -15.172 -16.586 1.00 70.00 104 ARG A CA 1
ATOM 785 C C . ARG A 1 104 ? 5.318 -14.668 -17.368 1.00 70.00 104 ARG A C 1
ATOM 787 O O . ARG A 1 104 ? 5.551 -15.263 -18.441 1.00 70.00 104 ARG A O 1
#

Organism: NCBI:txid661492

Foldseek 3Di:
DDDDDDDDDDDPDDDDPDPPPPPPPPPDDPPQQAWQAWDDALAPWIWTAGNVRDIDTDDHLVVQLVVLVPDPDPVSSVVSNVVSVVVRVVSVVVNVVNVVVVVD

Sequence (104 aa):
MKHTLGLIAAATVLAVGGGTAAWASGDDPPPGDTITDVSGDWRHGWTIEHYDGTVTYPPTIAEARAGCAALHHRVGRVRCRTRTRIWYRDLAATKLALDFARSR

Secondary structure (DSSP, 8-state):
-------------------------TTSPPPTT-EEEEEEETTTEEEEEETTS-EE-PPPHHHHHHHHHT-SSHHHHHHHHHHHHHHHHHHHHHHHHHHHHHT-

pLDDT: mean 83.34, std 20.52, range [37.22, 98.5]

Radius of gyration: 24.36 Å; chains: 1; bounding box: 33×45×86 Å